Protein AF-A0A960BIA3-F1 (afdb_monomer_lite)

pLDDT: mean 87.96, std 11.32, range [46.78, 97.88]

Foldseek 3Di:
DFQDWAWWAALVGRIDIPPQRPQAQKEWEKEAADPVLVVQVVQVVVVCVVVVQQDQSVCSVVPDDRHHHHYAYEYEAALVCVVVVNVVSVVVLVVDPDVSNSRRYIYTHDDVVVSCVVVVHPDNPWIKIFIAGSVRDTPDIDIHHDDPVRCVRRVVVSD

Structure (mmCIF, N/CA/C/O backbone):
data_AF-A0A960BIA3-F1
#
_entry.id   AF-A0A960BIA3-F1
#
loop_
_atom_site.group_PDB
_atom_site.id
_atom_site.type_symbol
_atom_site.label_atom_id
_atom_site.label_alt_id
_atom_site.label_comp_id
_atom_site.label_asym_id
_atom_site.label_entity_id
_atom_site.label_seq_id
_atom_site.pdbx_PDB_ins_code
_atom_site.Cartn_x
_atom_site.Cartn_y
_atom_site.Cartn_z
_atom_site.occupancy
_atom_site.B_iso_or_equiv
_atom_site.auth_seq_id
_atom_site.auth_comp_id
_atom_site.auth_asym_id
_atom_site.auth_atom_id
_atom_site.pdbx_PDB_model_num
ATOM 1 N N . MET A 1 1 ? -11.464 -4.212 -13.000 1.00 85.88 1 MET A N 1
ATOM 2 C CA . MET A 1 1 ? -11.072 -4.915 -11.755 1.00 85.88 1 MET A CA 1
ATOM 3 C C . MET A 1 1 ? -11.395 -4.000 -10.582 1.00 85.88 1 MET A C 1
ATOM 5 O O . MET A 1 1 ? -11.350 -2.791 -10.784 1.00 85.88 1 MET A O 1
ATOM 9 N N . ARG A 1 2 ? -11.759 -4.526 -9.409 1.00 94.44 2 ARG A N 1
ATOM 10 C CA . ARG A 1 2 ? -12.007 -3.705 -8.210 1.00 94.44 2 ARG A CA 1
ATOM 11 C C . ARG A 1 2 ? -11.084 -4.129 -7.080 1.00 94.44 2 ARG A C 1
ATOM 13 O O . ARG A 1 2 ? -10.739 -5.304 -6.984 1.00 94.44 2 ARG A O 1
ATOM 20 N N . PHE A 1 3 ? -10.698 -3.166 -6.257 1.00 97.19 3 PHE A N 1
ATOM 21 C CA . PHE A 1 3 ? -9.910 -3.402 -5.058 1.00 97.19 3 PHE A CA 1
ATOM 22 C C . PHE A 1 3 ? -10.773 -4.110 -4.003 1.00 97.19 3 PHE A C 1
ATOM 24 O O . PHE A 1 3 ? -11.932 -3.723 -3.831 1.00 97.19 3 PHE A O 1
ATOM 31 N N . PRO A 1 4 ? -10.271 -5.171 -3.342 1.00 96.94 4 PRO A N 1
ATOM 32 C CA . PRO A 1 4 ? -11.051 -5.889 -2.345 1.00 96.94 4 PRO A CA 1
ATOM 33 C C . PRO A 1 4 ? -11.277 -5.040 -1.098 1.00 96.94 4 PRO A C 1
ATOM 35 O O . PRO A 1 4 ? -10.410 -4.270 -0.695 1.00 96.94 4 PRO A O 1
ATOM 38 N N . GLU A 1 5 ? -12.417 -5.259 -0.452 1.00 97.00 5 GLU A N 1
ATOM 39 C CA . GLU A 1 5 ? -12.720 -4.650 0.838 1.00 97.00 5 GLU A CA 1
ATOM 40 C C . GLU A 1 5 ? -12.079 -5.434 1.985 1.00 97.00 5 GLU A C 1
ATOM 42 O O . GLU A 1 5 ? -12.220 -6.665 2.068 1.00 97.00 5 GLU A O 1
ATOM 47 N N . PHE A 1 6 ? -11.371 -4.730 2.868 1.00 96.50 6 PHE A N 1
ATOM 48 C CA . PHE A 1 6 ? -10.828 -5.289 4.102 1.00 96.50 6 PHE A CA 1
ATOM 49 C C . PHE A 1 6 ? -10.452 -4.204 5.115 1.00 96.50 6 PHE A C 1
ATOM 51 O O . PHE A 1 6 ? -10.008 -3.114 4.755 1.00 96.50 6 PHE A O 1
ATOM 58 N N . ALA A 1 7 ? -10.543 -4.569 6.393 1.00 96.00 7 ALA A N 1
ATOM 59 C CA . ALA A 1 7 ? -10.079 -3.735 7.488 1.00 96.00 7 ALA A CA 1
ATOM 60 C C . ALA A 1 7 ? -8.542 -3.675 7.539 1.00 96.00 7 ALA A C 1
ATOM 62 O O . ALA A 1 7 ? -7.847 -4.692 7.401 1.00 96.00 7 ALA A O 1
ATOM 63 N N . ALA A 1 8 ? -8.033 -2.479 7.795 1.00 95.12 8 ALA A N 1
ATOM 64 C CA . ALA A 1 8 ? -6.646 -2.165 8.079 1.00 95.12 8 ALA A CA 1
ATOM 65 C C . ALA A 1 8 ? -6.574 -1.281 9.330 1.00 95.12 8 ALA A C 1
ATOM 67 O O . ALA A 1 8 ? -7.580 -0.768 9.812 1.00 95.12 8 ALA A O 1
ATOM 68 N N . ARG A 1 9 ? -5.376 -1.102 9.875 1.00 92.06 9 ARG A N 1
ATOM 69 C CA . ARG A 1 9 ? -5.168 -0.295 11.073 1.00 92.06 9 ARG A CA 1
ATOM 70 C C . ARG A 1 9 ? -3.892 0.513 10.938 1.00 92.06 9 ARG A C 1
ATOM 72 O O . ARG A 1 9 ? -2.859 -0.036 10.575 1.00 92.06 9 ARG A O 1
ATOM 79 N N . THR A 1 10 ? -3.929 1.803 11.237 1.00 90.38 10 THR A N 1
ATOM 80 C CA . THR A 1 10 ? -2.708 2.618 11.270 1.00 90.38 10 THR A CA 1
ATOM 81 C C . THR A 1 10 ? -1.804 2.166 12.418 1.00 90.38 10 THR A C 1
ATOM 83 O O . THR A 1 10 ? -2.277 1.611 13.415 1.00 90.38 10 THR A O 1
ATOM 86 N N . LEU A 1 11 ? -0.499 2.436 12.342 1.00 86.56 11 LEU A N 1
ATOM 87 C CA . LEU A 1 11 ? 0.405 2.137 13.462 1.00 86.56 11 LEU A CA 1
ATOM 88 C C . LEU A 1 11 ? 0.089 2.956 14.730 1.00 86.56 11 LEU A C 1
ATOM 90 O O . LEU A 1 11 ? 0.461 2.552 15.830 1.00 86.56 11 LEU A O 1
ATOM 94 N N . GLN A 1 12 ? -0.656 4.061 14.606 1.00 83.81 12 GLN A N 1
ATOM 95 C CA . GLN A 1 12 ? -1.201 4.832 15.732 1.00 83.81 12 GLN A CA 1
ATOM 96 C C . GLN A 1 12 ? -2.475 4.199 16.322 1.00 83.81 12 GLN A C 1
ATOM 98 O O . GLN A 1 12 ? -2.954 4.612 17.376 1.00 83.81 12 GLN A O 1
ATOM 103 N N . GLY A 1 13 ? -3.002 3.158 15.680 1.00 85.62 13 GLY A N 1
ATOM 104 C CA . GLY A 1 13 ? -4.086 2.337 16.190 1.00 85.62 13 GLY A CA 1
ATOM 105 C C . GLY A 1 13 ? -5.487 2.724 15.731 1.00 85.62 13 GLY A C 1
ATOM 106 O O . GLY A 1 13 ? -6.449 2.212 16.306 1.00 85.62 13 GLY A O 1
ATOM 107 N N . GLU A 1 14 ? -5.598 3.590 14.728 1.00 88.75 14 GLU A N 1
ATOM 108 C CA . GLU A 1 14 ? -6.864 3.951 14.094 1.00 88.75 14 GLU A CA 1
ATOM 109 C C . GLU A 1 14 ? -7.298 2.833 13.137 1.00 88.75 14 GLU A C 1
ATOM 111 O O . GLU A 1 14 ? -6.495 2.372 12.328 1.00 88.75 14 GLU A O 1
ATOM 116 N N . GLU A 1 15 ? -8.546 2.379 13.240 1.00 92.50 15 GLU A N 1
ATOM 117 C CA . GLU A 1 15 ? -9.112 1.393 12.312 1.00 92.50 15 GLU A CA 1
ATOM 118 C C . GLU A 1 15 ? -9.514 2.090 11.000 1.00 92.50 15 GLU A C 1
ATOM 120 O O . GLU A 1 15 ? -9.997 3.223 11.015 1.00 92.50 15 GLU A O 1
ATOM 125 N N . LYS A 1 16 ? -9.294 1.415 9.873 1.00 93.94 16 LYS A N 1
ATOM 126 C CA . LYS A 1 16 ? -9.572 1.887 8.513 1.00 93.94 16 LYS A CA 1
ATOM 127 C C . LYS A 1 16 ? -10.271 0.783 7.727 1.00 93.94 16 LYS A C 1
ATOM 129 O O . LYS A 1 16 ? -9.858 -0.371 7.791 1.00 93.94 16 LYS A O 1
ATOM 134 N N . GLU A 1 17 ? -11.256 1.134 6.919 1.00 96.38 17 GLU A N 1
ATOM 135 C CA . GLU A 1 17 ? -11.907 0.239 5.966 1.00 96.38 17 GLU A CA 1
ATOM 136 C C . GLU A 1 17 ? -11.426 0.564 4.551 1.00 96.38 17 GLU A C 1
ATOM 138 O O . GLU A 1 17 ? -11.777 1.586 3.961 1.00 96.38 17 GLU A O 1
ATOM 143 N N . LEU A 1 18 ? -10.590 -0.302 3.980 1.00 96.31 18 LEU A N 1
ATOM 144 C CA . LEU A 1 18 ? -10.123 -0.130 2.608 1.00 96.31 18 LEU A CA 1
ATOM 145 C C . LEU A 1 18 ? -11.143 -0.704 1.619 1.00 96.31 18 LEU A C 1
ATOM 147 O O . LEU A 1 18 ? -11.694 -1.770 1.890 1.00 96.31 18 LEU A O 1
ATOM 151 N N . PRO A 1 19 ? -11.367 -0.057 0.457 1.00 96.75 19 PRO A N 1
ATOM 152 C CA . PRO A 1 19 ? -10.736 1.185 -0.011 1.00 96.75 19 PRO A CA 1
ATOM 153 C C . PRO A 1 19 ? -11.441 2.481 0.442 1.00 96.75 19 PRO A C 1
ATOM 155 O O . PRO A 1 19 ? -10.940 3.561 0.141 1.00 96.75 19 PRO A O 1
ATOM 158 N N . ALA A 1 20 ? -12.575 2.408 1.144 1.00 95.06 20 ALA A N 1
ATOM 159 C CA . ALA A 1 20 ? -13.409 3.574 1.458 1.00 95.06 20 ALA A CA 1
ATOM 160 C C . ALA A 1 20 ? -12.661 4.685 2.223 1.00 95.06 20 ALA A C 1
ATOM 162 O O . ALA A 1 20 ? -12.830 5.870 1.929 1.00 95.06 20 ALA A O 1
ATOM 163 N N . ASP A 1 21 ? -11.780 4.296 3.143 1.00 94.00 21 ASP A N 1
ATOM 164 C CA . ASP A 1 21 ? -10.995 5.209 3.974 1.00 94.00 21 ASP A CA 1
ATOM 165 C C . ASP A 1 21 ? -9.653 5.612 3.351 1.00 94.00 21 ASP A C 1
ATOM 167 O O . ASP A 1 21 ? -8.805 6.189 4.035 1.00 94.00 21 ASP A O 1
ATOM 171 N N . LEU A 1 22 ? -9.431 5.339 2.058 1.00 93.12 22 LEU A N 1
ATOM 172 C CA . LEU A 1 22 ? -8.217 5.784 1.377 1.00 93.12 22 LEU A CA 1
ATOM 173 C C . LEU A 1 22 ? -8.021 7.308 1.530 1.00 93.12 22 LEU A C 1
ATOM 175 O O . LEU A 1 22 ? -8.971 8.097 1.404 1.00 93.12 22 LEU A O 1
ATOM 179 N N . PRO A 1 23 ? -6.776 7.747 1.786 1.00 89.94 23 PRO A N 1
ATOM 180 C CA . PRO A 1 23 ? -6.506 9.114 2.205 1.00 89.94 23 PRO A CA 1
ATOM 181 C C . PRO A 1 23 ? -6.581 10.136 1.070 1.00 89.94 23 PRO A C 1
ATOM 183 O O . PRO A 1 23 ? -6.557 11.326 1.354 1.00 89.94 23 PRO A O 1
ATOM 186 N N . ALA A 1 24 ? -6.657 9.708 -0.192 1.00 90.38 24 ALA A N 1
ATOM 187 C CA . ALA A 1 24 ? -6.653 10.583 -1.359 1.00 90.38 24 ALA A CA 1
ATOM 188 C C . ALA A 1 24 ? -7.636 10.124 -2.441 1.00 90.38 24 ALA A C 1
ATOM 190 O O . ALA A 1 24 ? -8.036 8.959 -2.470 1.00 90.38 24 ALA A O 1
ATOM 191 N N . GLU A 1 25 ? -7.996 11.028 -3.358 1.00 91.31 25 GLU A N 1
ATOM 192 C CA . GLU A 1 25 ? -8.801 10.687 -4.545 1.00 91.31 25 GLU A CA 1
ATOM 193 C C . GLU A 1 25 ? -8.140 9.589 -5.384 1.00 91.31 25 GLU A C 1
ATOM 195 O O . GLU A 1 25 ? -8.820 8.726 -5.945 1.00 91.31 25 GLU A O 1
ATOM 200 N N . ARG A 1 26 ? -6.804 9.614 -5.442 1.00 93.12 26 ARG A N 1
ATOM 201 C CA . ARG A 1 26 ? -5.971 8.564 -6.017 1.00 93.12 26 ARG A CA 1
ATOM 202 C C . ARG A 1 26 ? -4.857 8.214 -5.047 1.00 93.12 26 ARG A C 1
ATOM 204 O O . ARG A 1 26 ? -3.982 9.029 -4.768 1.00 93.12 26 ARG A O 1
ATOM 211 N N . THR A 1 27 ? -4.871 6.992 -4.539 1.00 94.38 27 THR A N 1
ATOM 212 C CA . THR A 1 27 ? -3.848 6.523 -3.606 1.00 94.38 27 THR A CA 1
ATOM 213 C C . THR A 1 27 ? -2.989 5.457 -4.268 1.00 94.38 27 THR A C 1
ATOM 215 O O . THR A 1 27 ? -3.513 4.470 -4.782 1.00 94.38 27 THR A O 1
ATOM 218 N N . LEU A 1 28 ? -1.669 5.642 -4.242 1.00 95.56 28 LEU A N 1
ATOM 219 C CA . LEU A 1 28 ? -0.705 4.589 -4.527 1.00 95.56 28 LEU A CA 1
ATOM 220 C C . LEU A 1 28 ? -0.665 3.635 -3.330 1.00 95.56 28 LEU A C 1
ATOM 222 O O . LEU A 1 28 ? -0.156 3.983 -2.266 1.00 95.56 28 LEU A O 1
ATOM 226 N N . VAL A 1 29 ? -1.238 2.449 -3.498 1.00 96.62 29 VAL A N 1
ATOM 227 C CA . VAL A 1 29 ? -1.324 1.417 -2.464 1.00 96.62 29 VAL A CA 1
ATOM 228 C C . VAL A 1 29 ? -0.273 0.349 -2.737 1.00 96.62 29 VAL A C 1
ATOM 230 O O . VAL A 1 29 ? -0.242 -0.233 -3.823 1.00 96.62 29 VAL A O 1
ATOM 233 N N . LEU A 1 30 ? 0.566 0.082 -1.739 1.00 96.88 30 LEU A N 1
ATOM 234 C CA . LEU A 1 30 ? 1.592 -0.958 -1.757 1.00 96.88 30 LEU A CA 1
ATOM 235 C C . LEU A 1 30 ? 1.172 -2.091 -0.823 1.00 96.88 30 LEU A C 1
ATOM 237 O O . LEU A 1 30 ? 1.016 -1.864 0.371 1.00 96.88 30 LEU A O 1
ATOM 241 N N . LEU A 1 31 ? 0.999 -3.304 -1.342 1.00 97.56 31 LEU A N 1
ATOM 242 C CA . LEU A 1 31 ? 0.618 -4.482 -0.560 1.00 97.56 31 LEU A CA 1
ATOM 243 C C . LEU A 1 31 ? 1.775 -5.487 -0.518 1.00 97.56 31 LEU A C 1
ATOM 245 O O . LEU A 1 31 ? 1.850 -6.370 -1.382 1.00 97.56 31 LEU A O 1
ATOM 249 N N . PRO A 1 32 ? 2.694 -5.380 0.455 1.00 96.31 32 PRO A N 1
ATOM 250 C CA . PRO A 1 32 ? 3.615 -6.463 0.744 1.00 96.31 32 PRO A CA 1
ATOM 251 C C . PRO A 1 32 ? 2.892 -7.568 1.528 1.00 96.31 32 PRO A C 1
ATOM 253 O O . PRO A 1 32 ? 2.078 -7.323 2.420 1.00 96.31 32 PRO A O 1
ATOM 256 N N . PHE A 1 33 ? 3.221 -8.814 1.212 1.00 94.88 33 PHE A N 1
ATOM 257 C CA . PHE A 1 33 ? 2.701 -10.021 1.860 1.00 94.88 33 PHE A CA 1
ATOM 258 C C . PHE A 1 33 ? 3.757 -10.722 2.726 1.00 94.88 33 PHE A C 1
ATOM 260 O O . PHE A 1 33 ? 3.434 -11.603 3.528 1.00 94.88 33 PHE A O 1
ATOM 267 N N . ARG A 1 34 ? 5.037 -10.369 2.554 1.00 91.00 34 ARG A N 1
ATOM 268 C CA . ARG A 1 34 ? 6.181 -10.949 3.265 1.00 91.00 34 ARG A CA 1
ATOM 269 C C . ARG A 1 34 ? 7.152 -9.858 3.703 1.00 91.00 34 ARG A C 1
ATOM 271 O O . ARG A 1 34 ? 7.416 -8.925 2.960 1.00 91.00 34 ARG A O 1
ATOM 278 N N . GLN A 1 35 ? 7.768 -10.028 4.872 1.00 87.25 35 GLN A N 1
ATOM 279 C CA . GLN A 1 35 ? 8.687 -9.035 5.445 1.00 87.25 35 GLN A CA 1
ATOM 280 C C . GLN A 1 35 ? 9.870 -8.685 4.523 1.00 87.25 35 GLN A C 1
ATOM 282 O O . GLN A 1 35 ? 10.280 -7.533 4.451 1.00 87.25 35 GLN A O 1
ATOM 287 N N . TRP A 1 36 ? 10.421 -9.655 3.786 1.00 87.81 36 TRP A N 1
ATOM 288 C CA . TRP A 1 36 ? 11.560 -9.403 2.892 1.00 87.81 36 TRP A CA 1
ATOM 289 C C . TRP A 1 36 ? 11.215 -8.469 1.718 1.00 87.81 36 TRP A C 1
ATOM 291 O O . TRP A 1 36 ? 12.121 -7.909 1.098 1.00 87.81 36 TRP A O 1
ATOM 301 N N . GLN A 1 37 ? 9.922 -8.276 1.429 1.00 92.62 37 GLN A N 1
ATOM 302 C CA . GLN A 1 37 ? 9.440 -7.360 0.397 1.00 92.62 37 GLN A CA 1
ATOM 303 C C . GLN A 1 37 ? 9.528 -5.889 0.810 1.00 92.62 37 GLN A C 1
ATOM 305 O O . GLN A 1 37 ? 9.330 -5.029 -0.047 1.00 92.62 37 GLN A O 1
ATOM 310 N N . GLN A 1 38 ? 9.904 -5.591 2.062 1.00 87.75 38 GLN A N 1
ATOM 311 C CA . GLN A 1 38 ? 10.137 -4.220 2.525 1.00 87.75 38 GLN A CA 1
ATOM 312 C C . GLN A 1 38 ? 11.080 -3.462 1.586 1.00 87.75 38 GLN A C 1
ATOM 314 O O . GLN A 1 38 ? 10.796 -2.341 1.199 1.00 87.75 38 GLN A O 1
ATOM 319 N N . ARG A 1 39 ? 12.137 -4.120 1.093 1.00 88.75 39 ARG A N 1
ATOM 320 C CA . ARG A 1 39 ? 13.062 -3.522 0.118 1.00 88.75 39 ARG A CA 1
ATOM 321 C C . ARG A 1 39 ? 12.371 -3.066 -1.176 1.00 88.75 39 ARG A C 1
ATOM 323 O O . ARG A 1 39 ? 12.781 -2.064 -1.753 1.00 88.75 39 ARG A O 1
ATOM 330 N N . GLN A 1 40 ? 11.352 -3.793 -1.642 1.00 91.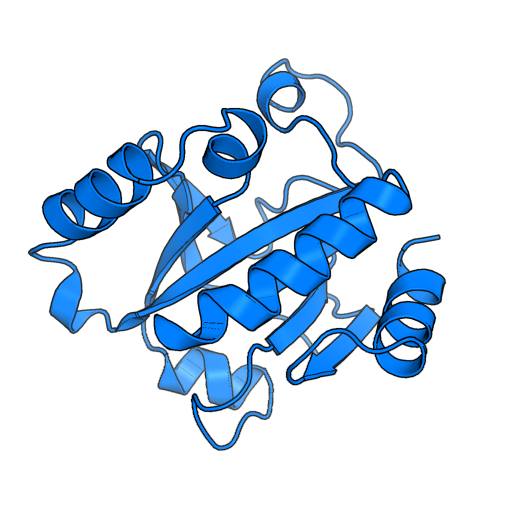88 40 GLN A N 1
ATOM 331 C CA . GLN A 1 40 ? 10.584 -3.398 -2.830 1.00 91.88 40 GLN A CA 1
ATOM 332 C C . GLN A 1 40 ? 9.747 -2.158 -2.514 1.00 91.88 40 GLN A C 1
ATOM 334 O O . GLN A 1 40 ? 9.734 -1.201 -3.287 1.00 91.88 40 GLN A O 1
ATOM 339 N N . VAL A 1 41 ? 9.079 -2.172 -1.357 1.00 91.06 41 VAL A N 1
ATOM 340 C CA . VAL A 1 41 ? 8.253 -1.060 -0.880 1.00 91.06 41 VAL A CA 1
ATOM 341 C C . VAL A 1 41 ? 9.082 0.208 -0.699 1.00 91.06 41 VAL A C 1
ATOM 343 O O . VAL A 1 41 ? 8.700 1.251 -1.220 1.00 91.06 41 VAL A O 1
ATOM 346 N N . ASP A 1 42 ? 10.244 0.111 -0.053 1.00 89.56 42 ASP A N 1
ATOM 347 C CA . ASP A 1 42 ? 11.152 1.237 0.169 1.00 89.56 42 ASP A CA 1
ATOM 348 C C . ASP A 1 42 ? 11.560 1.891 -1.162 1.00 89.56 42 ASP A C 1
ATOM 350 O O . ASP A 1 42 ? 11.578 3.116 -1.278 1.00 89.56 42 ASP A O 1
ATOM 354 N N . GLY A 1 43 ? 11.820 1.086 -2.200 1.00 91.81 43 GLY A N 1
ATOM 355 C CA . GLY A 1 43 ? 12.116 1.587 -3.544 1.00 91.81 43 GLY A CA 1
ATOM 356 C C . GLY A 1 43 ? 10.950 2.369 -4.156 1.00 91.81 43 GLY A C 1
ATOM 357 O O . GLY A 1 43 ? 11.145 3.454 -4.709 1.00 91.81 43 GLY A O 1
ATOM 358 N N . TRP A 1 44 ? 9.729 1.848 -4.036 1.00 93.75 44 TRP A N 1
ATOM 359 C CA . TRP A 1 44 ? 8.528 2.537 -4.505 1.00 93.75 44 TRP A CA 1
ATOM 360 C C . TRP A 1 44 ? 8.256 3.837 -3.744 1.00 93.75 44 TRP A C 1
ATOM 362 O O . TRP A 1 44 ? 7.955 4.851 -4.377 1.00 93.75 44 TRP A O 1
ATOM 372 N N . ILE A 1 45 ? 8.392 3.830 -2.415 1.00 89.38 45 ILE A N 1
ATOM 373 C CA . ILE A 1 45 ? 8.227 5.025 -1.579 1.00 89.38 45 ILE A CA 1
ATOM 374 C C . ILE A 1 45 ? 9.264 6.076 -1.971 1.00 89.38 45 ILE A C 1
ATOM 376 O O . ILE A 1 45 ? 8.881 7.205 -2.261 1.00 89.38 45 ILE A O 1
ATOM 380 N N . ALA A 1 46 ? 10.543 5.709 -2.087 1.00 89.38 46 ALA A N 1
ATOM 381 C CA . ALA A 1 46 ? 11.596 6.638 -2.498 1.00 89.38 46 ALA A CA 1
ATOM 382 C C . ALA A 1 46 ? 11.309 7.265 -3.874 1.00 89.38 46 ALA A C 1
ATOM 384 O O . ALA A 1 46 ? 11.520 8.462 -4.080 1.00 89.38 46 ALA A O 1
ATOM 385 N N . ARG A 1 47 ? 10.779 6.482 -4.823 1.00 91.81 47 ARG A N 1
ATOM 386 C CA . ARG A 1 47 ? 10.388 6.995 -6.142 1.00 91.81 47 ARG A CA 1
ATOM 387 C C . ARG A 1 47 ? 9.191 7.949 -6.061 1.00 91.81 47 ARG A C 1
ATOM 389 O O . ARG A 1 47 ? 9.200 8.984 -6.728 1.00 91.81 47 ARG A O 1
ATOM 396 N N . ALA A 1 48 ? 8.205 7.639 -5.220 1.00 89.81 48 ALA A N 1
ATOM 397 C CA . ALA A 1 48 ? 7.059 8.506 -4.958 1.00 89.81 48 ALA A CA 1
ATOM 398 C C . ALA A 1 48 ? 7.445 9.810 -4.252 1.00 89.81 48 ALA A C 1
ATOM 400 O O . ALA A 1 48 ? 6.920 10.864 -4.607 1.00 89.81 48 ALA A O 1
ATOM 401 N N . GLU A 1 49 ? 8.403 9.768 -3.326 1.00 86.94 49 GLU A N 1
ATOM 402 C CA . GLU A 1 49 ? 8.975 10.953 -2.680 1.00 86.94 49 GLU A CA 1
ATOM 403 C C . GLU A 1 49 ? 9.652 11.869 -3.700 1.00 86.94 49 GLU A C 1
ATOM 405 O O . GLU A 1 49 ? 9.339 13.057 -3.759 1.00 86.94 49 GLU A O 1
ATOM 410 N N . GLN A 1 50 ? 10.503 11.313 -4.567 1.00 88.44 50 GLN A N 1
ATOM 411 C CA . GLN A 1 50 ? 11.177 12.070 -5.631 1.00 88.44 50 GLN A CA 1
ATOM 412 C C . GLN A 1 50 ? 10.201 12.731 -6.615 1.00 88.44 50 GLN A C 1
ATOM 414 O O . GLN A 1 50 ? 10.519 13.769 -7.190 1.00 88.44 50 GLN A O 1
ATOM 419 N N . ALA A 1 51 ? 9.025 12.136 -6.820 1.00 87.12 51 ALA A N 1
ATOM 420 C CA . ALA A 1 51 ? 7.977 12.678 -7.680 1.00 87.12 51 ALA A CA 1
ATOM 421 C C . ALA A 1 51 ? 6.978 13.595 -6.947 1.00 87.12 51 ALA A C 1
ATOM 423 O O . ALA A 1 51 ? 6.068 14.131 -7.581 1.00 87.12 51 ALA A O 1
ATOM 424 N N . GLY A 1 52 ? 7.127 13.773 -5.629 1.00 83.12 52 GLY A N 1
ATOM 425 C CA . GLY A 1 52 ? 6.252 14.609 -4.806 1.00 83.12 52 GLY A CA 1
ATOM 426 C C . GLY A 1 52 ? 4.871 14.004 -4.516 1.00 83.12 52 GLY A C 1
ATOM 427 O O . GLY A 1 52 ? 3.921 14.744 -4.287 1.00 83.12 52 GLY A O 1
ATOM 428 N N . TRP A 1 53 ? 4.709 12.676 -4.541 1.00 77.69 53 TRP A N 1
ATOM 429 C CA . TRP A 1 53 ? 3.406 11.985 -4.373 1.00 77.69 53 TRP A CA 1
ATOM 430 C C . TRP A 1 53 ? 3.153 11.476 -2.956 1.00 77.69 53 TRP A C 1
ATOM 432 O O . TRP A 1 53 ? 2.482 10.473 -2.696 1.00 77.69 53 TRP A O 1
ATOM 442 N N . VAL A 1 54 ? 3.742 12.188 -2.020 1.00 70.81 54 VAL A N 1
ATOM 443 C CA . VAL A 1 54 ? 3.949 11.778 -0.647 1.00 70.81 54 VAL A CA 1
ATOM 444 C C . VAL A 1 54 ? 3.225 12.829 0.179 1.00 70.81 54 VAL A C 1
ATOM 446 O O . VAL A 1 54 ? 3.798 13.804 0.647 1.00 70.81 54 VAL A O 1
ATOM 449 N N . ALA A 1 55 ? 1.903 12.661 0.273 1.00 67.38 55 ALA A N 1
ATOM 450 C CA . ALA A 1 55 ? 1.058 13.538 1.075 1.00 67.38 55 ALA A CA 1
ATOM 451 C C . ALA A 1 55 ? 1.360 13.334 2.558 1.00 67.38 55 ALA A C 1
ATOM 453 O O . ALA A 1 55 ? 1.489 12.192 3.020 1.00 67.38 55 ALA A O 1
ATOM 454 N N . ASP A 1 56 ? 1.497 14.425 3.305 1.00 63.31 56 ASP A N 1
ATOM 455 C CA . ASP A 1 56 ? 1.501 14.348 4.758 1.00 63.31 56 ASP A CA 1
ATOM 456 C C . ASP A 1 56 ? 0.090 13.969 5.222 1.00 63.31 56 ASP A C 1
ATOM 458 O O . ASP A 1 56 ? -0.856 14.752 5.137 1.00 63.31 56 ASP A O 1
ATOM 462 N N . LEU A 1 57 ? -0.068 12.716 5.646 1.00 65.19 57 LEU A N 1
ATOM 463 C CA . LEU A 1 57 ? -1.362 12.191 6.069 1.00 65.19 57 LEU A CA 1
ATOM 464 C C . LEU A 1 57 ? -1.791 12.736 7.437 1.00 65.19 57 LEU A C 1
ATOM 466 O O . LEU A 1 57 ? -2.946 12.546 7.807 1.00 65.19 57 LEU A O 1
ATOM 470 N N . ALA A 1 58 ? -0.910 13.444 8.156 1.00 55.78 58 ALA A N 1
ATOM 471 C CA . ALA A 1 58 ? -1.256 14.101 9.413 1.00 55.78 58 ALA A CA 1
ATOM 472 C C . ALA A 1 58 ? -2.250 15.263 9.220 1.00 55.78 58 ALA A C 1
ATOM 474 O O . ALA A 1 58 ? -3.035 15.556 10.122 1.00 55.78 58 ALA A O 1
ATOM 475 N N . GLU A 1 59 ? -2.275 15.900 8.042 1.00 46.78 59 GLU A N 1
ATOM 476 C CA . GLU A 1 59 ? -3.184 17.023 7.770 1.00 46.78 59 GLU A CA 1
ATOM 477 C C . GLU A 1 59 ? -4.587 16.581 7.321 1.00 46.78 59 GLU A C 1
ATOM 479 O O . GLU A 1 59 ? -5.557 17.318 7.527 1.00 46.78 59 GLU A O 1
ATOM 484 N N . ALA A 1 60 ? -4.734 15.361 6.788 1.00 49.56 60 ALA A N 1
ATOM 485 C CA . ALA A 1 60 ? -6.011 14.828 6.295 1.00 49.56 60 ALA A CA 1
ATOM 486 C C . ALA A 1 60 ? -7.067 14.648 7.407 1.00 49.56 60 ALA A C 1
ATOM 488 O O . ALA A 1 60 ? -8.267 14.658 7.139 1.00 49.56 60 ALA A O 1
ATOM 489 N N . THR A 1 61 ? -6.639 14.550 8.668 1.00 48.75 61 THR A N 1
ATOM 490 C CA . THR A 1 61 ? -7.502 14.442 9.857 1.00 48.75 61 THR A CA 1
ATOM 491 C C . THR A 1 61 ? -8.107 15.772 10.335 1.00 48.75 61 THR A C 1
ATOM 493 O O . THR A 1 61 ? -8.936 15.769 11.241 1.00 48.75 61 THR A O 1
ATOM 496 N N . SER A 1 62 ? -7.752 16.909 9.721 1.00 52.59 62 SER A N 1
ATOM 497 C CA . SER A 1 62 ? -8.140 18.260 10.180 1.00 52.59 62 SER A CA 1
ATOM 498 C C . SER A 1 62 ? -9.478 18.783 9.627 1.00 52.59 62 SER A C 1
ATOM 500 O O . SER A 1 62 ? -9.805 19.951 9.827 1.00 52.59 62 SER A O 1
ATOM 502 N N . GLY A 1 63 ? -10.230 17.979 8.866 1.00 52.16 63 GLY A N 1
ATOM 503 C CA . GLY A 1 63 ? -11.388 18.467 8.097 1.00 52.16 63 GLY A CA 1
ATOM 504 C C . GLY A 1 63 ? -11.010 19.257 6.834 1.00 52.16 63 GLY A C 1
ATOM 505 O O . GLY A 1 63 ? -11.865 19.900 6.226 1.00 52.16 63 GLY A O 1
ATOM 506 N N . ALA A 1 64 ? -9.736 19.206 6.432 1.00 61.88 64 ALA A N 1
ATOM 507 C CA . ALA A 1 64 ? -9.269 19.714 5.149 1.00 61.88 64 ALA A CA 1
ATOM 508 C C . ALA A 1 64 ? -9.821 18.868 3.987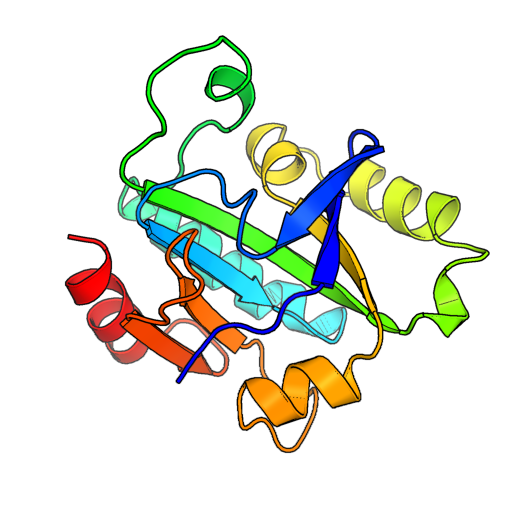 1.00 61.88 64 ALA A C 1
ATOM 510 O O . ALA A 1 64 ? -10.193 17.705 4.161 1.00 61.88 64 ALA A O 1
ATOM 511 N N . ALA A 1 65 ? -9.872 19.454 2.787 1.00 68.56 65 ALA A N 1
ATOM 512 C CA . ALA A 1 65 ? -10.231 18.714 1.581 1.00 68.56 65 ALA A CA 1
ATOM 513 C C . ALA A 1 65 ? -9.290 17.512 1.395 1.00 68.56 65 ALA A C 1
ATOM 515 O O . ALA A 1 65 ? -8.080 17.624 1.605 1.00 68.56 65 ALA A O 1
ATOM 516 N N . ARG A 1 66 ? -9.852 16.364 0.995 1.00 77.56 66 ARG A N 1
ATOM 517 C CA . ARG A 1 66 ? -9.080 15.148 0.713 1.00 77.56 66 ARG A CA 1
ATOM 518 C C . ARG A 1 66 ? -7.987 15.480 -0.321 1.00 77.56 66 ARG A C 1
ATOM 520 O O . ARG A 1 66 ? -8.322 16.050 -1.359 1.00 77.56 66 ARG A O 1
ATOM 527 N N . PRO A 1 67 ? -6.707 15.143 -0.077 1.00 84.44 67 PRO A N 1
ATOM 528 C CA . PRO A 1 67 ? -5.654 15.389 -1.052 1.00 84.44 67 PRO A CA 1
ATOM 529 C C . PRO A 1 67 ? -5.943 14.646 -2.359 1.00 84.44 67 PRO A C 1
ATOM 531 O O . PRO A 1 67 ? -6.527 13.560 -2.373 1.00 84.44 67 PRO A O 1
ATOM 534 N N . SER A 1 68 ? -5.495 15.211 -3.478 1.00 87.00 68 SER A N 1
ATOM 535 C CA . SER A 1 68 ? -5.663 14.570 -4.786 1.00 87.00 68 SER A CA 1
ATOM 536 C C . SER A 1 68 ? -4.870 13.263 -4.886 1.00 87.00 68 SER A C 1
ATOM 538 O O . SER A 1 68 ? -5.301 12.325 -5.559 1.00 87.00 68 SER A O 1
ATOM 540 N N . ARG A 1 69 ? -3.715 13.181 -4.207 1.00 87.88 69 ARG A N 1
ATOM 541 C CA . ARG A 1 69 ? -2.773 12.056 -4.291 1.00 87.88 69 ARG A CA 1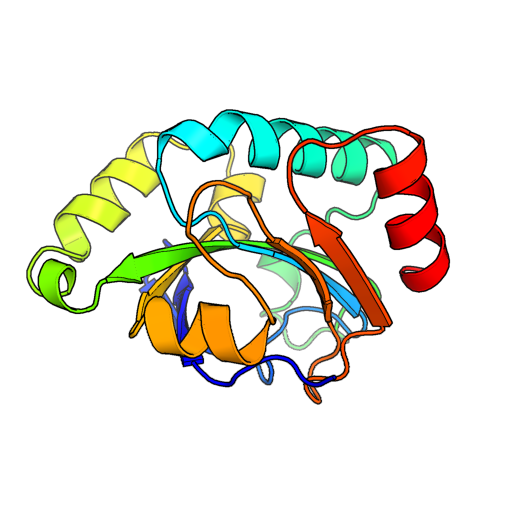
ATOM 542 C C . ARG A 1 69 ? -2.175 11.713 -2.936 1.00 87.88 69 ARG A C 1
ATOM 544 O O . ARG A 1 69 ? -1.862 12.609 -2.160 1.00 87.88 69 ARG A O 1
ATOM 551 N N . ALA A 1 70 ? -1.956 10.428 -2.686 1.00 89.62 70 ALA A N 1
ATOM 552 C CA . ALA A 1 70 ? -1.224 9.937 -1.523 1.00 89.62 70 ALA A CA 1
ATOM 553 C C . ALA A 1 70 ? -0.556 8.592 -1.823 1.00 89.62 70 ALA A C 1
ATOM 555 O O . ALA A 1 70 ? -0.904 7.923 -2.793 1.00 89.62 70 ALA A O 1
ATOM 556 N N . THR A 1 71 ? 0.367 8.182 -0.955 1.00 92.12 71 THR A N 1
ATOM 557 C CA . THR A 1 71 ? 1.012 6.865 -0.994 1.00 92.12 71 THR A CA 1
ATOM 558 C C . THR A 1 71 ? 0.861 6.200 0.370 1.00 92.12 71 THR A C 1
ATOM 560 O O . THR A 1 71 ? 1.123 6.855 1.380 1.00 92.12 71 THR A O 1
ATOM 563 N N . ILE A 1 72 ? 0.449 4.930 0.407 1.00 93.31 72 ILE A N 1
ATOM 564 C CA . ILE A 1 72 ? 0.375 4.121 1.634 1.00 93.31 72 ILE A CA 1
ATOM 565 C C . ILE A 1 72 ? 0.960 2.725 1.422 1.00 93.31 72 ILE A C 1
ATOM 567 O O . ILE A 1 72 ? 0.802 2.121 0.359 1.00 93.31 72 ILE A O 1
ATOM 571 N N . GLU A 1 73 ? 1.581 2.193 2.466 1.00 94.06 73 GLU A N 1
ATOM 572 C CA . GLU A 1 73 ? 1.958 0.788 2.575 1.00 94.06 73 GLU A CA 1
ATOM 573 C C . GLU A 1 73 ? 0.934 0.058 3.439 1.00 94.06 73 GLU A C 1
ATOM 575 O O . GLU A 1 73 ? 0.588 0.524 4.525 1.00 94.06 73 GLU A O 1
ATOM 580 N N . VAL A 1 74 ? 0.471 -1.101 2.968 1.00 96.25 74 VAL A N 1
ATOM 581 C CA . VAL A 1 74 ? -0.474 -1.942 3.694 1.00 96.25 74 VAL A CA 1
ATOM 582 C C . VAL A 1 74 ? 0.017 -3.388 3.806 1.00 96.25 74 VAL A C 1
ATOM 584 O O . VAL A 1 74 ? -0.378 -4.235 2.993 1.00 96.25 74 VAL A O 1
ATOM 587 N N . PRO A 1 75 ? 0.869 -3.721 4.801 1.00 95.19 75 PRO A N 1
ATOM 588 C CA . PRO A 1 75 ? 1.314 -5.090 5.003 1.00 95.19 75 PRO A CA 1
ATOM 589 C C . PRO A 1 75 ? 0.134 -6.022 5.271 1.00 95.19 75 PRO A C 1
ATOM 591 O O . PRO A 1 75 ? -0.610 -5.869 6.245 1.00 95.19 75 PRO A O 1
ATOM 594 N N . CYS A 1 76 ? -0.028 -7.010 4.395 1.00 95.12 76 CYS A N 1
ATOM 595 C CA . CYS A 1 76 ? -1.105 -7.987 4.453 1.00 95.12 76 CYS A CA 1
ATOM 596 C C . CYS A 1 76 ? -0.651 -9.212 5.251 1.00 95.12 76 CYS A C 1
ATOM 598 O O . CYS A 1 76 ? 0.065 -10.083 4.757 1.00 95.12 76 CYS A O 1
ATOM 600 N N . ILE A 1 77 ? -1.097 -9.290 6.502 1.00 93.12 77 ILE A N 1
ATOM 601 C CA . ILE A 1 77 ? -0.710 -10.312 7.472 1.00 93.12 77 ILE A CA 1
ATOM 602 C C . ILE A 1 77 ? -1.887 -11.267 7.685 1.00 93.12 77 ILE A C 1
ATOM 604 O O . ILE A 1 77 ? -3.041 -10.863 7.788 1.00 93.12 77 ILE A O 1
ATOM 608 N N . SER A 1 78 ? -1.616 -12.570 7.776 1.00 91.69 78 SER A N 1
ATOM 609 C CA . SER A 1 78 ? -2.670 -13.558 8.034 1.00 91.69 78 SER A CA 1
ATOM 610 C C . SER A 1 78 ? -3.371 -13.308 9.378 1.00 91.69 78 SER A C 1
ATOM 612 O O . SER A 1 78 ? -2.706 -13.148 10.404 1.00 91.69 78 SER A O 1
ATOM 614 N N . ARG A 1 79 ? -4.712 -13.394 9.391 1.00 90.81 79 ARG A N 1
ATOM 615 C CA . ARG A 1 79 ? -5.571 -13.291 10.597 1.00 90.81 79 ARG A CA 1
ATOM 616 C C . ARG A 1 79 ? -5.094 -14.111 11.796 1.00 90.81 79 ARG A C 1
ATOM 618 O O . ARG A 1 79 ? -5.332 -13.706 12.930 1.00 90.81 79 ARG A O 1
ATOM 625 N N . ARG A 1 80 ? -4.398 -15.232 11.573 1.00 91.06 80 ARG A N 1
ATOM 626 C CA . ARG A 1 80 ? -3.851 -16.084 12.647 1.00 91.06 80 ARG A CA 1
ATOM 627 C C . ARG A 1 80 ? -2.885 -15.350 13.584 1.00 91.06 80 ARG A C 1
ATOM 629 O O . ARG A 1 80 ? -2.744 -15.747 14.732 1.00 91.06 80 ARG A O 1
ATOM 636 N N . TRP A 1 81 ? -2.247 -14.282 13.105 1.00 88.94 81 TRP A N 1
ATOM 637 C CA . TRP A 1 81 ? -1.346 -13.437 13.893 1.00 88.94 81 TRP A CA 1
ATOM 638 C C . TRP A 1 81 ? -2.070 -12.295 14.621 1.00 88.94 81 TRP A C 1
ATOM 640 O O . TRP A 1 81 ? -1.441 -11.544 15.362 1.00 88.94 81 TRP A O 1
ATOM 650 N N . GLY A 1 82 ? -3.391 -12.168 14.456 1.00 83.56 82 GLY A N 1
ATOM 651 C CA . GLY A 1 82 ? -4.182 -11.081 15.034 1.00 83.56 82 GLY A CA 1
ATOM 652 C C . GLY A 1 82 ? -4.149 -11.025 16.566 1.00 83.56 82 GLY A C 1
ATOM 653 O O . GLY A 1 82 ? -4.269 -9.945 17.137 1.00 83.56 82 GLY A O 1
ATOM 654 N N . THR A 1 83 ? -3.920 -12.152 17.246 1.00 87.12 83 THR A N 1
ATOM 655 C CA . THR A 1 83 ? -3.781 -12.208 18.715 1.00 87.12 83 THR A CA 1
ATOM 656 C C . THR A 1 83 ? -2.505 -11.536 19.219 1.00 87.12 83 THR A C 1
ATOM 658 O O . THR A 1 83 ? -2.506 -10.967 20.308 1.00 87.12 83 THR A O 1
ATOM 661 N N . VAL A 1 84 ? -1.437 -11.541 18.417 1.00 87.31 84 VAL A N 1
ATOM 662 C CA . VAL A 1 84 ? -0.144 -10.912 18.737 1.00 87.31 84 VAL A CA 1
ATOM 663 C C . VAL A 1 84 ? 0.072 -9.599 17.976 1.00 87.31 84 VAL A C 1
ATOM 665 O O . VAL A 1 84 ? 1.176 -9.056 17.992 1.00 87.31 84 VAL A O 1
ATOM 668 N N . ARG A 1 85 ? -0.981 -9.044 17.351 1.00 88.06 85 ARG A N 1
ATOM 669 C CA . ARG A 1 85 ? -0.891 -7.839 16.507 1.00 88.06 85 ARG A CA 1
ATOM 670 C C . ARG A 1 85 ? -0.206 -6.661 17.189 1.00 88.06 85 ARG A C 1
ATOM 672 O O . ARG A 1 85 ? 0.656 -6.035 16.600 1.00 88.06 85 ARG A O 1
ATOM 679 N N . ARG A 1 86 ? -0.496 -6.424 18.475 1.00 84.88 86 ARG A N 1
ATOM 680 C CA . ARG A 1 86 ? 0.110 -5.322 19.243 1.00 84.88 86 ARG A CA 1
ATOM 681 C C . ARG A 1 86 ? 1.632 -5.433 19.334 1.00 84.88 86 ARG A C 1
ATOM 683 O O . ARG A 1 86 ? 2.306 -4.412 19.350 1.00 84.88 86 ARG A O 1
ATOM 690 N N . PHE A 1 87 ? 2.164 -6.654 19.403 1.00 85.62 87 PHE A N 1
ATOM 691 C CA . PHE A 1 87 ? 3.607 -6.881 19.430 1.00 85.62 87 PHE A CA 1
ATOM 692 C C . PHE A 1 87 ? 4.230 -6.656 18.048 1.00 85.62 87 PHE A C 1
ATOM 694 O O . PHE A 1 87 ? 5.264 -6.005 17.950 1.00 85.62 87 PHE A O 1
ATOM 701 N N . ILE A 1 88 ? 3.581 -7.142 16.985 1.00 85.50 88 ILE A N 1
ATOM 702 C CA . ILE A 1 88 ? 4.037 -6.955 15.600 1.00 85.50 88 ILE A CA 1
ATOM 703 C C . ILE A 1 88 ? 3.997 -5.470 15.217 1.00 85.50 88 ILE A C 1
ATOM 705 O O . ILE A 1 88 ? 5.017 -4.920 14.810 1.00 85.50 88 ILE A O 1
ATOM 709 N N . ASP A 1 89 ? 2.850 -4.817 15.406 1.00 87.31 89 ASP A N 1
ATOM 710 C CA . ASP A 1 89 ? 2.651 -3.399 15.098 1.00 87.31 89 ASP A CA 1
ATOM 711 C C . ASP A 1 89 ? 3.580 -2.528 15.958 1.00 87.31 89 ASP A C 1
ATOM 713 O O . ASP A 1 89 ? 4.191 -1.590 15.456 1.00 87.31 89 ASP A O 1
ATOM 717 N N . GLY A 1 90 ? 3.753 -2.868 17.243 1.00 80.75 90 GLY A N 1
ATOM 718 C CA . GLY A 1 90 ? 4.675 -2.172 18.142 1.00 80.75 90 GLY A CA 1
ATOM 719 C C . GLY A 1 90 ? 6.141 -2.313 17.723 1.00 80.75 90 GLY A C 1
ATOM 720 O O . GLY A 1 90 ? 6.874 -1.325 17.717 1.00 80.75 90 GLY A O 1
ATOM 721 N N . GLY A 1 91 ? 6.565 -3.514 17.320 1.00 81.81 91 GLY A N 1
ATOM 722 C CA . GLY A 1 91 ? 7.902 -3.747 16.771 1.00 81.81 91 GLY A CA 1
ATOM 723 C C . GLY A 1 91 ? 8.135 -2.988 15.462 1.00 81.81 91 GLY A C 1
ATOM 724 O O . GLY A 1 91 ? 9.193 -2.388 15.278 1.00 81.81 91 GLY A O 1
ATOM 725 N N . MET A 1 92 ? 7.126 -2.947 14.589 1.00 83.69 92 MET A N 1
ATOM 726 C CA . MET A 1 92 ? 7.158 -2.190 13.337 1.00 83.69 92 MET A CA 1
ATOM 727 C C . MET A 1 92 ? 7.269 -0.685 13.603 1.00 83.69 92 MET A C 1
ATOM 729 O O . MET A 1 92 ? 8.202 -0.046 13.118 1.00 83.69 92 MET A O 1
ATOM 733 N N . ALA A 1 93 ? 6.399 -0.135 14.451 1.00 81.50 93 ALA A N 1
ATOM 734 C CA . ALA A 1 93 ? 6.417 1.275 14.818 1.00 81.50 93 ALA A CA 1
ATOM 735 C C . ALA A 1 93 ? 7.747 1.696 15.463 1.00 81.50 93 ALA A C 1
ATOM 737 O O . ALA A 1 93 ? 8.280 2.750 15.135 1.00 81.50 93 ALA A O 1
ATOM 738 N N . ALA A 1 94 ? 8.330 0.854 16.324 1.00 78.50 94 ALA A N 1
ATOM 739 C CA . ALA A 1 94 ? 9.631 1.121 16.938 1.00 78.50 94 ALA A CA 1
ATOM 740 C C . ALA A 1 94 ? 10.798 1.108 15.930 1.00 78.50 94 ALA A C 1
ATOM 742 O O . ALA A 1 94 ? 11.827 1.744 16.167 1.00 78.50 94 ALA A O 1
ATOM 743 N N . SER A 1 95 ? 10.660 0.383 14.816 1.00 74.75 95 SER A N 1
ATOM 744 C CA . SER A 1 95 ? 11.689 0.305 13.774 1.00 74.75 95 SER A CA 1
ATOM 745 C C . SER A 1 95 ? 11.671 1.494 12.805 1.00 74.75 95 SER A C 1
ATOM 747 O O . SER A 1 95 ? 12.713 1.847 12.247 1.00 74.75 95 SER A O 1
ATOM 749 N N . ILE A 1 96 ? 10.519 2.153 12.639 1.00 76.06 96 ILE A N 1
ATOM 750 C CA . ILE A 1 96 ? 10.349 3.279 11.718 1.00 76.06 96 ILE A CA 1
ATOM 751 C C . ILE A 1 96 ? 10.714 4.584 12.436 1.00 76.06 96 ILE A C 1
ATOM 753 O O . ILE A 1 96 ? 10.004 5.057 13.318 1.00 76.06 96 ILE A O 1
ATOM 757 N N . ARG A 1 97 ? 11.828 5.202 12.030 1.00 63.91 97 ARG A N 1
ATOM 758 C CA . ARG A 1 97 ? 12.326 6.456 12.631 1.00 63.91 97 ARG A CA 1
ATOM 759 C C . ARG A 1 97 ? 11.735 7.725 12.013 1.00 63.91 97 ARG A C 1
ATOM 761 O O . ARG A 1 97 ? 11.874 8.797 12.593 1.00 63.91 97 ARG A O 1
ATOM 768 N N . THR A 1 98 ? 11.092 7.612 10.853 1.00 65.19 98 THR A N 1
ATOM 769 C CA . THR A 1 98 ? 10.571 8.754 10.093 1.00 65.19 98 THR A CA 1
ATOM 770 C C . THR A 1 98 ? 9.056 8.887 10.306 1.00 65.19 98 THR A C 1
ATOM 772 O O . THR A 1 98 ? 8.311 8.001 9.879 1.00 65.19 98 THR A O 1
ATOM 775 N N . PRO A 1 99 ? 8.561 9.988 10.909 1.00 63.56 99 PRO A N 1
ATOM 776 C CA . PRO A 1 99 ? 7.133 10.174 11.189 1.00 63.56 99 PRO A CA 1
ATOM 777 C C . PRO A 1 99 ? 6.223 10.094 9.955 1.00 63.56 99 PRO A C 1
ATOM 779 O O . PRO A 1 99 ? 5.130 9.535 10.029 1.00 63.56 99 PRO A O 1
ATOM 782 N N . SER A 1 100 ? 6.687 10.579 8.801 1.00 64.19 100 SER A N 1
ATOM 783 C CA . SER A 1 100 ? 5.937 10.507 7.540 1.00 64.19 100 SER A CA 1
ATOM 784 C C . SER A 1 100 ? 5.745 9.072 7.032 1.00 64.19 100 SER A C 1
ATOM 786 O O . SER A 1 100 ? 4.734 8.783 6.396 1.00 64.19 100 SER A O 1
ATOM 788 N N . ILE A 1 101 ? 6.671 8.157 7.346 1.00 70.00 101 ILE A N 1
ATOM 789 C CA . ILE A 1 101 ? 6.555 6.723 7.031 1.00 70.00 101 ILE A CA 1
ATOM 790 C C . ILE A 1 101 ? 5.580 6.052 8.011 1.00 70.00 101 ILE A C 1
ATOM 792 O O . ILE A 1 101 ? 4.711 5.285 7.594 1.00 70.00 101 ILE A O 1
ATOM 796 N N . LEU A 1 102 ? 5.646 6.408 9.302 1.00 72.50 102 LEU A N 1
ATOM 797 C CA . LEU A 1 102 ? 4.712 5.917 10.327 1.00 72.50 102 LEU A CA 1
ATOM 798 C C . LEU A 1 102 ? 3.251 6.253 10.005 1.00 72.50 102 LEU A C 1
ATOM 800 O O . LEU A 1 102 ? 2.375 5.425 10.234 1.00 72.50 102 LEU A O 1
ATOM 804 N N . GLY A 1 103 ? 2.971 7.454 9.490 1.00 76.19 103 GLY A N 1
ATOM 805 C CA . GLY A 1 103 ? 1.608 7.869 9.128 1.00 76.19 103 GLY A CA 1
ATOM 806 C C . GLY A 1 103 ? 1.029 7.138 7.909 1.00 76.19 103 GLY A C 1
ATOM 807 O O . GLY A 1 103 ? -0.187 7.103 7.726 1.00 76.19 103 GLY A O 1
ATOM 808 N N . ARG A 1 104 ? 1.886 6.529 7.080 1.00 83.31 104 ARG A N 1
ATOM 809 C CA . ARG A 1 104 ? 1.517 5.878 5.809 1.00 83.31 104 ARG A CA 1
ATOM 810 C C . ARG A 1 104 ? 1.530 4.357 5.860 1.00 83.31 104 ARG A C 1
ATOM 812 O O . ARG A 1 104 ? 1.211 3.729 4.857 1.00 83.31 104 ARG A O 1
ATOM 819 N N . THR A 1 105 ? 1.896 3.779 6.999 1.00 89.75 105 THR A N 1
ATOM 820 C CA . THR A 1 105 ? 1.961 2.327 7.186 1.00 89.75 105 THR A CA 1
ATOM 821 C C . THR A 1 105 ? 0.709 1.849 7.908 1.00 89.75 105 THR A C 1
ATOM 823 O O . THR A 1 105 ? 0.478 2.209 9.067 1.00 89.75 105 THR A O 1
ATOM 826 N N . TRP A 1 106 ? -0.124 1.064 7.228 1.00 93.25 106 TRP A N 1
ATOM 827 C CA . TRP A 1 106 ? -1.363 0.509 7.779 1.00 93.25 106 TRP A CA 1
ATOM 828 C C . TRP A 1 106 ? -1.282 -1.017 7.787 1.00 93.25 106 TRP A C 1
ATOM 830 O O . TRP A 1 106 ? -1.071 -1.623 6.755 1.00 93.25 106 TRP A O 1
ATOM 840 N N . THR A 1 107 ? -1.476 -1.700 8.905 1.00 94.19 107 THR A N 1
ATOM 841 C CA . THR A 1 107 ? -1.408 -3.167 8.938 1.00 94.19 107 THR A CA 1
ATOM 842 C C . THR A 1 107 ? -2.778 -3.794 8.690 1.00 94.19 107 THR A C 1
ATOM 844 O O . THR A 1 107 ? -3.782 -3.400 9.283 1.00 94.19 107 THR A O 1
ATOM 847 N N . ALA A 1 108 ? -2.839 -4.795 7.810 1.00 95.88 108 ALA A N 1
ATOM 848 C CA . ALA A 1 108 ? -4.066 -5.523 7.496 1.00 95.88 108 ALA A CA 1
ATOM 849 C C . ALA A 1 108 ? -3.960 -6.977 7.968 1.00 95.88 108 ALA A C 1
ATOM 851 O O . ALA A 1 108 ? -3.341 -7.817 7.315 1.00 95.88 108 ALA A O 1
ATOM 852 N N . TYR A 1 109 ? -4.604 -7.301 9.092 1.00 94.19 109 TYR A N 1
ATOM 853 C CA . TYR A 1 109 ? -4.722 -8.678 9.583 1.00 94.19 109 TYR A CA 1
ATOM 854 C C . TYR A 1 109 ? -5.923 -9.362 8.921 1.00 94.19 109 TYR A C 1
ATOM 856 O O . TYR A 1 109 ? -7.033 -9.376 9.454 1.00 94.19 109 TYR A O 1
ATOM 864 N N . THR A 1 110 ? -5.716 -9.923 7.731 1.00 94.12 110 THR A N 1
ATOM 865 C CA . THR A 1 110 ? -6.797 -10.344 6.830 1.00 94.12 110 THR A CA 1
ATOM 866 C C . THR A 1 110 ? -6.615 -11.758 6.262 1.00 94.12 110 THR A C 1
ATOM 868 O O . THR A 1 110 ? -5.656 -12.476 6.565 1.00 94.12 110 THR A O 1
ATOM 871 N N . ASP A 1 111 ? -7.612 -12.216 5.504 1.00 94.69 111 ASP A N 1
ATOM 872 C CA . ASP A 1 111 ? -7.489 -13.410 4.673 1.00 94.69 111 ASP A CA 1
ATOM 873 C C . ASP A 1 111 ? -6.659 -13.039 3.438 1.00 94.69 111 ASP A C 1
ATOM 875 O O . ASP A 1 111 ? -7.177 -12.540 2.437 1.00 94.69 111 ASP A O 1
ATOM 879 N N . VAL A 1 112 ? -5.346 -13.255 3.543 1.00 94.56 112 VAL A N 1
ATOM 880 C CA . VAL A 1 112 ? -4.378 -12.944 2.482 1.00 94.56 112 VAL A CA 1
ATOM 881 C C . VAL A 1 112 ? -4.750 -13.641 1.169 1.00 94.56 112 VAL A C 1
ATOM 883 O O . VAL A 1 112 ? -4.700 -13.014 0.115 1.00 94.56 112 VAL A O 1
ATOM 886 N N . GLY A 1 113 ? -5.230 -14.888 1.228 1.00 94.44 113 GLY A N 1
ATOM 887 C CA . GLY A 1 113 ? -5.647 -15.637 0.042 1.00 94.44 113 GLY A CA 1
ATOM 888 C C . GLY A 1 113 ? -6.903 -15.063 -0.620 1.00 94.44 113 GLY A C 1
ATOM 889 O O . GLY A 1 113 ? -7.069 -15.157 -1.837 1.00 94.44 113 GLY A O 1
ATOM 890 N N . ARG A 1 114 ? -7.809 -14.442 0.145 1.00 94.19 114 ARG A N 1
ATOM 891 C CA . ARG A 1 114 ? -8.940 -13.681 -0.414 1.00 94.19 114 ARG A CA 1
ATOM 892 C C . ARG A 1 114 ? -8.469 -12.410 -1.123 1.00 94.19 114 ARG A C 1
ATOM 894 O O . ARG A 1 114 ? -8.938 -12.156 -2.230 1.00 94.19 114 ARG A O 1
ATOM 901 N N . VAL A 1 115 ? -7.554 -11.647 -0.519 1.00 95.50 115 VAL A N 1
ATOM 902 C CA . VAL A 1 115 ? -6.990 -10.426 -1.130 1.00 95.50 115 VAL A CA 1
ATOM 903 C C . VAL A 1 115 ? -6.261 -10.766 -2.430 1.00 95.50 115 VAL A C 1
ATOM 905 O O . VAL A 1 115 ? -6.548 -10.176 -3.467 1.00 95.50 115 VAL A O 1
ATOM 908 N N . GLN A 1 116 ? -5.397 -11.782 -2.405 1.00 95.19 116 GLN A N 1
ATOM 909 C CA . GLN A 1 116 ? -4.648 -12.244 -3.574 1.00 95.19 116 GLN A CA 1
ATOM 910 C C . GLN A 1 116 ? -5.557 -12.634 -4.736 1.00 95.19 116 GLN A C 1
ATOM 912 O O . GLN A 1 116 ? -5.390 -12.121 -5.839 1.00 95.19 116 GLN A O 1
ATOM 917 N N . ARG A 1 117 ? -6.573 -13.471 -4.489 1.00 94.88 117 ARG A N 1
ATOM 918 C CA . ARG A 1 117 ? -7.525 -13.881 -5.533 1.00 94.88 117 ARG A CA 1
ATOM 919 C C . ARG A 1 117 ? -8.280 -12.700 -6.134 1.00 94.88 117 ARG A C 1
ATOM 921 O O . ARG A 1 117 ? -8.466 -12.665 -7.344 1.00 94.88 117 ARG A O 1
ATOM 928 N N . ALA A 1 118 ? -8.693 -11.735 -5.311 1.00 94.50 118 ALA A N 1
ATOM 929 C CA . ALA A 1 118 ? -9.382 -10.539 -5.795 1.00 94.50 118 ALA A CA 1
ATOM 930 C C . ALA A 1 118 ? -8.486 -9.655 -6.680 1.00 94.50 118 ALA A C 1
ATOM 932 O O . ALA A 1 118 ? -8.982 -9.008 -7.600 1.00 94.50 118 ALA A O 1
ATOM 933 N N . LEU A 1 119 ? -7.174 -9.663 -6.426 1.00 95.56 119 LEU A N 1
ATOM 934 C CA . LEU A 1 119 ? -6.168 -8.921 -7.187 1.00 95.56 119 LEU A CA 1
ATOM 935 C C . LEU A 1 119 ? -5.512 -9.743 -8.312 1.00 95.56 119 LEU A C 1
ATOM 937 O O . LEU A 1 119 ? -4.617 -9.238 -8.984 1.00 95.56 119 LEU A O 1
ATOM 941 N N . GLY A 1 120 ? -5.948 -10.990 -8.530 1.00 93.88 120 GLY A N 1
ATOM 942 C CA . GLY A 1 120 ? -5.408 -11.874 -9.568 1.00 93.88 120 GLY A CA 1
ATOM 943 C C . GLY A 1 120 ? -4.000 -12.415 -9.285 1.00 93.88 120 GLY A C 1
ATOM 944 O O . GLY A 1 120 ? -3.293 -12.776 -10.220 1.00 93.88 120 GLY A O 1
ATOM 945 N N . LEU A 1 121 ? -3.582 -12.465 -8.018 1.00 94.19 121 LEU A N 1
ATOM 946 C CA . LEU A 1 121 ? -2.271 -12.963 -7.595 1.00 94.19 121 LEU A CA 1
ATOM 947 C C . LEU A 1 121 ? -2.299 -14.478 -7.360 1.00 94.19 121 LEU A C 1
ATOM 949 O O . LEU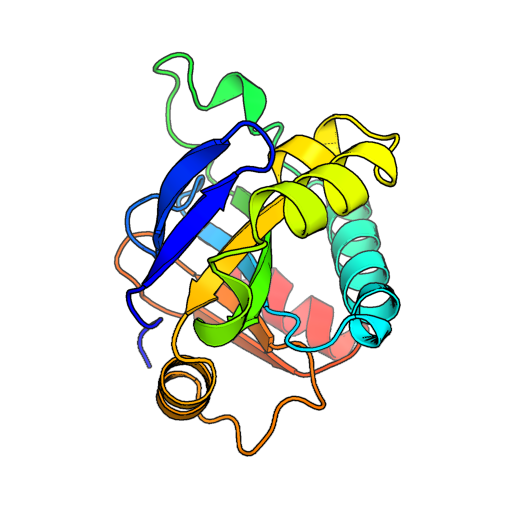 A 1 121 ? -3.201 -14.990 -6.692 1.00 94.19 121 LEU A O 1
ATOM 953 N N . SER A 1 122 ? -1.282 -15.183 -7.858 1.00 90.38 122 SER A N 1
ATOM 954 C CA . SER A 1 122 ? -1.072 -16.620 -7.623 1.00 90.38 122 SER A CA 1
ATOM 955 C C . SER A 1 122 ? -0.447 -16.925 -6.262 1.00 90.38 122 SER A C 1
ATOM 957 O O . SER A 1 122 ? -0.679 -17.997 -5.705 1.00 90.38 122 SER A O 1
ATOM 959 N N . ASP A 1 123 ? 0.352 -15.998 -5.732 1.00 91.12 123 ASP A N 1
ATOM 960 C CA . ASP A 1 123 ? 1.200 -16.206 -4.562 1.00 91.12 123 ASP A CA 1
ATOM 961 C C . ASP A 1 123 ? 1.549 -14.881 -3.855 1.00 91.12 123 ASP A C 1
ATOM 963 O O . ASP A 1 123 ? 1.006 -13.813 -4.153 1.00 91.12 123 ASP A O 1
ATOM 967 N N . SER A 1 124 ? 2.387 -14.981 -2.820 1.00 92.50 124 SER A N 1
ATOM 968 C CA . SER A 1 124 ? 2.824 -13.872 -1.959 1.00 92.50 124 SER A CA 1
ATOM 969 C C . SER A 1 124 ? 4.242 -13.394 -2.284 1.00 92.50 124 SER A C 1
ATOM 971 O O . SER A 1 124 ? 4.848 -12.734 -1.442 1.00 92.50 124 SER A O 1
ATOM 973 N N . ASP A 1 125 ? 4.816 -13.770 -3.429 1.00 91.75 125 ASP A N 1
ATOM 974 C CA . ASP A 1 125 ? 6.227 -13.508 -3.724 1.00 91.75 125 ASP A CA 1
ATOM 975 C C . ASP A 1 125 ? 6.466 -12.121 -4.315 1.00 91.75 125 ASP A C 1
ATOM 977 O O . ASP A 1 125 ? 7.580 -11.609 -4.240 1.00 91.75 125 ASP A O 1
ATOM 981 N N . GLN A 1 126 ? 5.429 -11.437 -4.791 1.00 91.00 126 GLN A N 1
ATOM 982 C CA . GLN A 1 126 ? 5.549 -10.070 -5.296 1.00 91.00 126 GLN A CA 1
ATOM 983 C C . GLN A 1 126 ? 4.709 -9.085 -4.483 1.00 91.00 126 GLN A C 1
ATOM 985 O O . GLN A 1 126 ? 3.577 -9.389 -4.105 1.00 91.00 126 GLN A O 1
ATOM 990 N N . THR A 1 127 ? 5.253 -7.890 -4.246 1.00 95.81 127 THR A N 1
ATOM 991 C CA . THR A 1 127 ? 4.461 -6.756 -3.762 1.00 95.81 127 THR A CA 1
ATOM 992 C C . THR A 1 127 ? 3.479 -6.358 -4.851 1.00 95.81 127 THR A C 1
ATOM 994 O O . THR A 1 127 ? 3.880 -6.124 -5.992 1.00 95.81 127 THR A O 1
ATOM 997 N N . TRP A 1 128 ? 2.196 -6.266 -4.516 1.00 97.88 128 TRP A N 1
ATOM 998 C CA . TRP A 1 128 ? 1.226 -5.657 -5.420 1.00 97.88 128 TRP A CA 1
ATOM 999 C C . TRP A 1 128 ? 1.261 -4.143 -5.242 1.00 97.88 128 TRP A C 1
ATOM 1001 O O . TRP A 1 128 ? 1.256 -3.654 -4.114 1.00 97.88 128 TRP A O 1
ATOM 1011 N N . VAL A 1 129 ? 1.299 -3.402 -6.344 1.00 97.62 129 VAL A N 1
ATOM 1012 C CA . VAL A 1 129 ? 1.323 -1.938 -6.332 1.00 97.62 129 VAL A CA 1
ATOM 1013 C C . VAL A 1 129 ? 0.269 -1.424 -7.288 1.00 97.62 129 VAL A C 1
ATOM 1015 O O . VAL A 1 129 ? 0.223 -1.851 -8.440 1.00 97.62 129 VAL A O 1
ATOM 1018 N N . GLY A 1 130 ? -0.571 -0.491 -6.852 1.00 97.00 130 GLY A N 1
ATOM 1019 C CA . GLY A 1 130 ? -1.596 0.055 -7.731 1.00 97.00 130 GLY A CA 1
ATOM 1020 C C . GLY A 1 130 ? -2.154 1.393 -7.294 1.00 97.00 130 GLY A C 1
ATOM 1021 O O . GLY A 1 130 ? -2.039 1.797 -6.140 1.00 97.00 130 GLY A O 1
ATOM 1022 N N . VAL A 1 131 ? -2.774 2.075 -8.252 1.00 96.75 131 VAL A N 1
ATOM 1023 C CA . VAL A 1 131 ? -3.474 3.340 -8.029 1.00 96.75 131 VAL A CA 1
ATOM 1024 C C . VAL A 1 131 ? -4.944 3.033 -7.812 1.00 96.75 131 VAL A C 1
ATOM 1026 O O . VAL A 1 131 ? -5.628 2.549 -8.720 1.00 96.75 131 VAL A O 1
ATOM 1029 N N . VAL A 1 132 ? -5.411 3.299 -6.597 1.00 97.44 132 VAL A N 1
ATOM 1030 C CA . VAL A 1 132 ? -6.748 2.938 -6.127 1.00 97.44 132 VAL A CA 1
ATOM 1031 C C . VAL A 1 132 ? -7.506 4.192 -5.720 1.00 97.44 132 VAL A C 1
ATOM 1033 O O . VAL A 1 132 ? -6.951 5.092 -5.086 1.00 97.44 132 VAL A O 1
ATOM 1036 N N . GLN A 1 133 ? -8.776 4.248 -6.101 1.00 95.75 133 GLN A N 1
ATOM 1037 C CA . GLN A 1 133 ? -9.701 5.301 -5.697 1.00 95.75 133 GLN A CA 1
ATOM 1038 C C . GLN A 1 133 ? -10.569 4.830 -4.514 1.00 95.75 133 GLN A C 1
ATOM 1040 O O . GLN A 1 133 ? -10.742 3.619 -4.344 1.00 95.75 133 GLN A O 1
ATOM 1045 N N . PRO A 1 134 ? -11.150 5.740 -3.708 1.00 95.31 134 PRO A N 1
ATOM 1046 C CA . PRO A 1 134 ? -11.975 5.360 -2.555 1.00 95.31 134 PRO A CA 1
ATOM 1047 C C . PRO A 1 134 ? -13.205 4.503 -2.891 1.00 95.31 134 PRO A C 1
ATOM 1049 O O . PRO A 1 134 ? -13.682 3.739 -2.059 1.00 95.31 134 PRO A O 1
ATOM 1052 N N . ASP A 1 135 ? -13.704 4.577 -4.126 1.00 96.00 135 ASP A N 1
ATOM 1053 C CA . ASP A 1 135 ? -14.781 3.715 -4.626 1.00 96.00 135 ASP A CA 1
ATOM 1054 C C . ASP A 1 135 ? -14.296 2.301 -5.018 1.00 96.00 135 ASP A C 1
ATOM 1056 O O . ASP A 1 135 ? -15.072 1.475 -5.499 1.00 96.00 135 ASP A O 1
ATOM 1060 N N . GLY A 1 136 ? -13.010 1.999 -4.844 1.00 96.81 136 GLY A N 1
ATOM 1061 C CA . GLY A 1 136 ? -12.399 0.716 -5.167 1.00 96.81 136 GLY A CA 1
ATOM 1062 C C . GLY A 1 136 ? -12.075 0.506 -6.642 1.00 96.81 136 GLY A C 1
ATOM 1063 O O . GLY A 1 136 ? -11.728 -0.618 -7.020 1.00 96.81 136 GLY A O 1
ATOM 1064 N N . VAL A 1 137 ? -12.166 1.531 -7.494 1.00 97.31 137 VAL A N 1
ATOM 1065 C CA . VAL A 1 137 ? -11.637 1.453 -8.861 1.00 97.31 137 VAL A CA 1
ATOM 1066 C C . VAL A 1 137 ? -10.111 1.349 -8.813 1.00 97.31 137 VAL A C 1
ATOM 1068 O O . VAL A 1 137 ? -9.427 2.190 -8.231 1.00 97.31 137 VAL A O 1
ATOM 1071 N N . ILE A 1 138 ? -9.576 0.310 -9.460 1.00 97.62 138 ILE A N 1
ATOM 1072 C CA . ILE A 1 138 ? -8.139 0.164 -9.716 1.00 97.62 138 ILE A CA 1
ATOM 1073 C C . ILE A 1 138 ? -7.861 0.761 -11.091 1.00 97.62 138 ILE A C 1
ATOM 1075 O O . ILE A 1 138 ? -8.340 0.241 -12.100 1.00 97.62 138 ILE A O 1
ATOM 1079 N N . ARG A 1 139 ? -7.087 1.844 -11.125 1.00 96.75 139 ARG A N 1
ATOM 1080 C CA . ARG A 1 139 ? -6.721 2.548 -12.362 1.00 96.75 139 ARG A CA 1
ATOM 1081 C C . ARG A 1 139 ? -5.604 1.833 -13.111 1.00 96.75 139 ARG A C 1
ATOM 1083 O O . ARG A 1 139 ? -5.675 1.652 -14.320 1.00 96.75 139 ARG A O 1
ATOM 1090 N N . VAL A 1 140 ? -4.605 1.381 -12.362 1.00 97.12 140 VAL A N 1
ATOM 1091 C CA . VAL A 1 140 ? -3.472 0.590 -12.845 1.00 97.12 140 VAL A CA 1
ATOM 1092 C C . VAL A 1 140 ? -2.905 -0.215 -11.686 1.00 97.12 140 VAL A C 1
ATOM 1094 O O . VAL A 1 140 ? -2.990 0.207 -10.530 1.00 97.12 140 VAL A O 1
ATOM 1097 N N . SER A 1 141 ? -2.316 -1.364 -11.998 1.00 97.31 141 SER A N 1
ATOM 1098 C CA . SER A 1 141 ? -1.526 -2.138 -11.049 1.00 97.31 141 SER A CA 1
ATOM 1099 C C . SER A 1 141 ? -0.332 -2.795 -11.726 1.00 97.31 141 SER A C 1
ATOM 1101 O O . SER A 1 141 ? -0.403 -3.181 -12.892 1.00 97.31 141 SER A O 1
ATOM 1103 N N . VAL A 1 142 ? 0.742 -2.959 -10.967 1.00 97.31 142 VAL A N 1
ATOM 1104 C CA . VAL A 1 142 ? 1.983 -3.643 -11.334 1.00 97.31 142 VAL A CA 1
ATOM 1105 C C . VAL A 1 142 ? 2.436 -4.517 -10.164 1.00 97.31 142 VAL A C 1
ATOM 1107 O O . VAL A 1 142 ? 1.936 -4.375 -9.047 1.00 97.31 142 VAL A O 1
ATOM 1110 N N . LEU A 1 143 ? 3.370 -5.433 -10.418 1.00 96.75 143 LEU A N 1
ATOM 1111 C CA . LEU A 1 143 ? 3.891 -6.356 -9.411 1.00 96.75 143 LEU A CA 1
ATOM 1112 C C . LEU A 1 143 ? 5.403 -6.200 -9.256 1.00 96.75 143 LEU A C 1
ATOM 1114 O O . LEU A 1 143 ? 6.115 -6.030 -10.246 1.00 96.75 143 LEU A O 1
ATOM 1118 N N . GLY A 1 144 ? 5.877 -6.342 -8.022 1.00 95.06 144 GLY A N 1
ATOM 1119 C CA . GLY A 1 144 ? 7.292 -6.455 -7.689 1.00 95.06 144 GLY A CA 1
ATOM 1120 C C . GLY A 1 144 ? 8.019 -5.119 -7.531 1.00 95.06 144 GLY A C 1
ATOM 1121 O O . GLY A 1 144 ? 7.453 -4.114 -7.093 1.00 95.06 144 GLY A O 1
ATOM 1122 N N . ASP A 1 145 ? 9.312 -5.143 -7.853 1.00 94.88 145 ASP A N 1
ATOM 1123 C CA . ASP A 1 145 ? 10.219 -4.011 -7.683 1.00 94.88 145 ASP A CA 1
ATOM 1124 C C . ASP A 1 145 ? 9.841 -2.807 -8.552 1.00 94.88 145 ASP A C 1
ATOM 1126 O O . ASP A 1 145 ? 9.327 -2.929 -9.671 1.00 94.88 145 ASP A O 1
ATOM 1130 N N . VAL A 1 146 ? 10.166 -1.617 -8.049 1.00 95.75 146 VAL A N 1
ATOM 1131 C CA . VAL A 1 146 ? 10.074 -0.397 -8.845 1.00 95.75 146 VAL A CA 1
ATOM 1132 C C . VAL A 1 146 ? 11.089 -0.457 -9.991 1.00 95.75 146 VAL A C 1
ATOM 1134 O O . VAL A 1 146 ? 12.280 -0.696 -9.805 1.00 95.75 146 VAL A O 1
ATOM 1137 N N . THR A 1 147 ? 10.605 -0.227 -11.205 1.00 97.00 147 THR A N 1
ATOM 1138 C CA . THR A 1 147 ? 11.414 -0.046 -12.418 1.00 97.00 147 THR A CA 1
ATOM 1139 C C . THR A 1 147 ? 10.918 1.200 -13.135 1.00 97.00 147 THR A C 1
ATOM 1141 O O . THR A 1 147 ? 9.781 1.613 -12.910 1.00 97.00 147 THR A O 1
ATOM 1144 N N . ASP A 1 148 ? 11.704 1.779 -14.043 1.00 96.44 148 ASP A N 1
ATOM 1145 C CA . ASP A 1 148 ? 11.249 2.949 -14.809 1.00 96.44 148 ASP A CA 1
ATOM 1146 C C . ASP A 1 148 ? 9.952 2.674 -15.578 1.00 96.44 148 ASP A C 1
ATOM 1148 O O . ASP A 1 148 ? 9.052 3.511 -15.611 1.00 96.44 148 ASP A O 1
ATOM 1152 N N . ARG A 1 149 ? 9.812 1.462 -16.130 1.00 96.69 149 ARG A N 1
ATOM 1153 C CA . ARG A 1 149 ? 8.591 1.030 -16.817 1.00 96.69 149 ARG A CA 1
ATOM 1154 C C . ARG A 1 149 ? 7.402 0.920 -15.862 1.00 96.69 149 ARG A C 1
ATOM 1156 O O . ARG A 1 149 ? 6.321 1.403 -16.189 1.00 96.69 149 ARG A O 1
ATOM 1163 N N . ALA A 1 150 ? 7.583 0.262 -14.717 1.00 96.81 150 ALA A N 1
ATOM 1164 C CA . ALA A 1 150 ? 6.513 0.087 -13.737 1.00 96.81 150 ALA A CA 1
ATOM 1165 C C . ALA A 1 150 ? 6.078 1.438 -13.152 1.00 96.81 150 ALA A C 1
ATOM 1167 O O . ALA A 1 150 ? 4.884 1.713 -13.041 1.00 96.81 150 ALA A O 1
ATOM 1168 N N . TRP A 1 151 ? 7.050 2.303 -12.860 1.00 95.81 151 TRP A N 1
ATOM 1169 C CA . TRP A 1 151 ? 6.813 3.661 -12.404 1.00 95.81 151 TRP A CA 1
ATOM 1170 C C . TRP A 1 151 ? 6.030 4.473 -13.431 1.00 95.81 151 TRP A C 1
ATOM 1172 O O . TRP A 1 151 ? 5.017 5.059 -13.077 1.00 95.81 151 TRP A O 1
ATOM 1182 N N . ALA A 1 152 ? 6.446 4.472 -14.701 1.00 95.06 152 ALA A N 1
ATOM 1183 C CA . ALA A 1 152 ? 5.757 5.212 -15.756 1.00 95.06 152 ALA A CA 1
ATOM 1184 C C . ALA A 1 152 ? 4.284 4.790 -15.901 1.00 95.06 152 ALA A C 1
ATOM 1186 O O . ALA A 1 152 ? 3.419 5.649 -16.047 1.00 95.06 152 ALA A O 1
ATO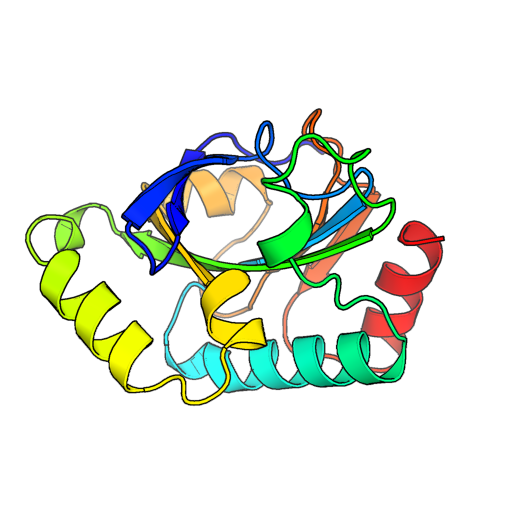M 1187 N N . ALA A 1 153 ? 3.986 3.489 -15.799 1.00 95.19 153 ALA A N 1
ATOM 1188 C CA . ALA A 1 153 ? 2.612 2.986 -15.855 1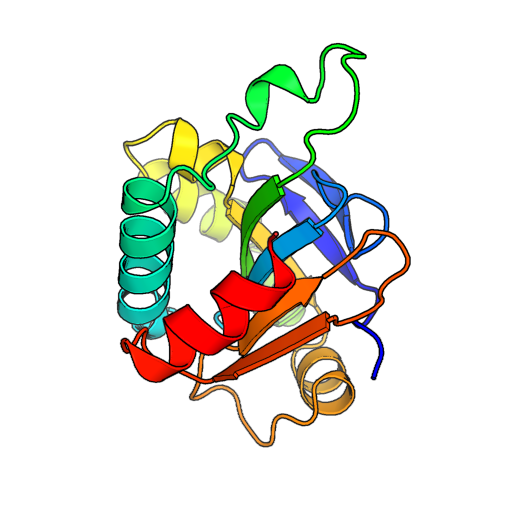.00 95.19 153 ALA A CA 1
ATOM 1189 C C . ALA A 1 153 ? 1.750 3.506 -14.691 1.00 95.19 153 ALA A C 1
ATOM 1191 O O . ALA A 1 153 ? 0.624 3.951 -14.899 1.00 95.19 153 ALA A O 1
ATOM 1192 N N . VAL A 1 154 ? 2.291 3.477 -13.470 1.00 94.06 154 VAL A N 1
ATOM 1193 C CA . VAL A 1 154 ? 1.629 4.007 -12.267 1.00 94.06 154 VAL A CA 1
ATOM 1194 C C . VAL A 1 154 ? 1.480 5.529 -12.338 1.00 94.06 154 VAL A C 1
ATOM 1196 O O . VAL A 1 154 ? 0.437 6.072 -11.975 1.00 94.06 154 VAL A O 1
ATOM 1199 N N . ALA A 1 155 ? 2.499 6.209 -12.859 1.00 91.00 155 ALA A N 1
ATOM 1200 C CA . ALA A 1 155 ? 2.573 7.654 -12.944 1.00 91.00 155 ALA A CA 1
ATOM 1201 C C . ALA A 1 155 ? 1.439 8.267 -13.745 1.00 91.00 155 ALA A C 1
ATOM 1203 O O . ALA A 1 155 ? 0.794 9.199 -13.274 1.00 91.00 155 ALA A O 1
ATOM 1204 N N . THR A 1 156 ? 1.173 7.722 -14.931 1.00 90.62 156 THR A N 1
ATOM 1205 C CA . THR A 1 156 ? 0.131 8.224 -15.831 1.00 90.62 156 THR A CA 1
ATOM 1206 C C . THR A 1 156 ? -1.242 8.258 -15.167 1.00 90.62 156 THR A C 1
ATOM 1208 O O . THR A 1 156 ? -2.006 9.191 -15.393 1.00 90.62 156 THR A O 1
ATOM 1211 N N . GLU A 1 157 ? -1.537 7.294 -14.296 1.00 89.75 157 GLU A N 1
ATOM 1212 C CA . GLU A 1 157 ? -2.816 7.224 -13.590 1.00 89.75 157 GLU A CA 1
ATOM 1213 C C . GLU A 1 157 ? -2.842 8.004 -12.278 1.00 89.75 157 GLU A C 1
ATOM 1215 O O . GLU A 1 157 ? -3.893 8.072 -11.645 1.00 89.75 157 GLU A O 1
ATOM 1220 N N . LEU A 1 158 ? -1.732 8.594 -11.844 1.00 75.12 158 LEU A N 1
ATOM 1221 C CA . LEU A 1 158 ? -1.724 9.496 -10.695 1.00 75.12 158 LEU A CA 1
ATOM 1222 C C . LEU A 1 158 ? -1.933 10.952 -11.105 1.00 75.12 158 LEU A C 1
ATOM 1224 O O . LEU A 1 158 ? -2.128 11.768 -10.210 1.00 75.12 158 LEU A O 1
ATOM 1228 N N . HIS A 1 159 ? -1.946 11.277 -12.406 1.00 65.06 159 HIS A N 1
ATOM 1229 C CA . HIS A 1 159 ? -2.179 12.634 -12.903 1.00 65.06 159 HIS A CA 1
ATOM 1230 C C . HIS A 1 159 ? -3.648 13.071 -12.917 1.00 65.06 159 HIS A C 1
ATOM 1232 O O . HIS A 1 159 ? -4.535 12.275 -13.309 1.00 65.06 159 HIS A O 1
#

Secondary structure (DSSP, 8-state):
-BPPPEEEEETT--EEEETTT-SSSEEEEEE--SGGGHHHHHHHHHHHHHTT----TTSGGGTPPPPSEEEEE--EEEGGGGGGHHHHHHHHHHH---HHHHTTBEEEEE-HHHHHHHTT-S-SSS-EEEEE-TT-BEEEEEESS--HHHHHHHHHTT-

Sequence (159 aa):
MRFPEFAARTLQGEEKELPADLPAERTLVLLPFRQWQQRQVDGWIARAEQAGWVADLAEATSGAARPSRATIEVPCISRRWGTVRRFIDGGMAASIRTPSILGRTWTAYTDVGRVQRALGLSDSDQTWVGVVQPDGVIRVSVLGDVTDRAWAAVATELH

Radius of gyration: 14.39 Å; chains: 1; bounding box: 28×36×36 Å